Protein AF-A0A850LS34-F1 (afdb_monomer_lite)

pLDDT: mean 79.35, std 14.57, range [42.09, 92.62]

Structure (mmCIF, N/CA/C/O backbone):
data_AF-A0A850LS34-F1
#
_entry.id   AF-A0A850LS34-F1
#
loop_
_atom_site.group_PDB
_atom_site.id
_atom_site.type_symbol
_atom_site.label_atom_id
_atom_site.label_alt_id
_atom_site.label_comp_id
_atom_site.label_asym_id
_atom_site.label_entity_id
_atom_site.label_seq_id
_atom_site.pdbx_PDB_ins_code
_atom_site.Cartn_x
_atom_site.Cartn_y
_atom_site.Cartn_z
_atom_site.occupancy
_atom_site.B_iso_or_equiv
_atom_site.auth_seq_id
_atom_site.auth_comp_id
_atom_site.auth_asym_id
_atom_site.auth_atom_id
_atom_site.pdbx_PDB_model_num
ATOM 1 N N . MET A 1 1 ? -16.924 -28.082 -2.671 1.00 42.09 1 MET A N 1
ATOM 2 C CA . MET A 1 1 ? -16.222 -27.112 -3.538 1.00 42.09 1 MET A CA 1
ATOM 3 C C . MET A 1 1 ? -16.401 -25.764 -2.867 1.00 42.09 1 MET A C 1
ATOM 5 O O . MET A 1 1 ? -17.517 -25.268 -2.849 1.00 42.09 1 MET A O 1
ATOM 9 N N . VAL A 1 2 ? -15.391 -25.264 -2.152 1.00 48.91 2 VAL A N 1
ATOM 10 C CA . VAL A 1 2 ? -15.535 -24.006 -1.405 1.00 48.91 2 VAL A CA 1
ATOM 11 C C . VAL A 1 2 ? -15.501 -22.877 -2.428 1.00 48.91 2 VAL A C 1
ATOM 13 O O . VAL A 1 2 ? -14.456 -22.592 -3.005 1.00 48.91 2 VAL A O 1
ATOM 16 N N . THR A 1 3 ? -16.655 -22.286 -2.721 1.00 47.91 3 THR A N 1
ATOM 17 C CA . THR A 1 3 ? -16.735 -21.054 -3.504 1.00 47.91 3 THR A CA 1
ATOM 18 C C . THR A 1 3 ? -16.230 -19.929 -2.611 1.00 47.91 3 THR A C 1
ATOM 20 O O . THR A 1 3 ? -16.986 -19.378 -1.813 1.00 47.91 3 THR A O 1
ATOM 23 N N . TYR A 1 4 ? -14.931 -19.640 -2.680 1.00 48.47 4 TYR A N 1
ATOM 24 C CA . TYR A 1 4 ? -14.338 -18.463 -2.053 1.00 48.47 4 TYR A CA 1
ATOM 25 C C . TYR A 1 4 ? -14.908 -17.228 -2.754 1.00 48.47 4 TYR A C 1
ATOM 27 O O . TYR A 1 4 ? -14.445 -16.819 -3.813 1.00 48.47 4 TYR A O 1
ATOM 35 N N . THR A 1 5 ? -15.997 -16.702 -2.204 1.00 53.03 5 THR A N 1
ATOM 36 C CA . THR A 1 5 ? -16.700 -15.522 -2.706 1.00 53.03 5 THR A CA 1
ATOM 37 C C . THR A 1 5 ? -15.803 -14.285 -2.641 1.00 53.03 5 THR A C 1
ATOM 39 O O . THR A 1 5 ? -15.149 -14.061 -1.620 1.00 53.03 5 THR A O 1
ATOM 42 N N . ASP A 1 6 ? -15.882 -13.426 -3.662 1.00 54.28 6 ASP A N 1
ATOM 43 C CA . ASP A 1 6 ? -15.373 -12.040 -3.728 1.00 54.28 6 ASP A CA 1
ATOM 44 C C . ASP A 1 6 ? -15.550 -11.208 -2.436 1.00 54.28 6 ASP A C 1
ATOM 46 O O . ASP A 1 6 ? -14.816 -10.249 -2.181 1.00 54.28 6 ASP A O 1
ATOM 50 N N . GLN A 1 7 ? -16.508 -11.585 -1.587 1.00 47.97 7 GLN A N 1
ATOM 51 C CA . GLN A 1 7 ? -16.775 -10.989 -0.280 1.00 47.97 7 GLN A CA 1
ATOM 52 C C . GLN A 1 7 ? -15.578 -11.058 0.695 1.00 47.97 7 GLN A C 1
ATOM 54 O O . GLN A 1 7 ? -15.364 -10.114 1.458 1.00 47.97 7 GLN A O 1
ATOM 59 N N . ASP A 1 8 ? -14.787 -12.137 0.673 1.00 50.22 8 ASP A N 1
ATOM 60 C CA . ASP A 1 8 ? -13.635 -12.314 1.579 1.00 50.22 8 ASP A CA 1
ATOM 61 C C . ASP A 1 8 ? -12.482 -11.363 1.214 1.00 50.22 8 ASP A C 1
ATOM 63 O O . ASP A 1 8 ? -11.855 -10.731 2.069 1.00 50.22 8 ASP A O 1
ATOM 67 N N . ASN A 1 9 ? -12.294 -11.152 -0.090 1.00 50.72 9 ASN A N 1
ATOM 68 C CA . ASN A 1 9 ? -11.276 -10.262 -0.639 1.00 50.72 9 ASN A CA 1
ATOM 69 C C . ASN A 1 9 ? -11.577 -8.788 -0.299 1.00 50.72 9 ASN A C 1
ATOM 71 O O . ASN A 1 9 ? -10.697 -8.024 0.106 1.00 50.72 9 ASN A O 1
ATOM 75 N N . LYS A 1 10 ? -12.860 -8.403 -0.341 1.00 48.06 10 LYS A N 1
ATOM 76 C CA . LYS A 1 10 ? -13.330 -7.065 0.060 1.00 48.06 10 LYS A CA 1
ATOM 77 C C . LYS A 1 10 ? -13.173 -6.802 1.563 1.00 48.06 10 LYS A C 1
ATOM 79 O O . LYS A 1 10 ? -12.907 -5.665 1.956 1.00 48.06 10 LYS A O 1
ATOM 84 N N . ASN A 1 11 ? -13.319 -7.831 2.399 1.00 49.50 11 ASN A N 1
ATOM 85 C CA . ASN A 1 11 ? -13.183 -7.717 3.854 1.00 49.50 11 ASN A CA 1
ATOM 86 C C . ASN A 1 11 ? -11.723 -7.631 4.318 1.00 49.50 11 ASN A C 1
ATOM 88 O O . ASN A 1 11 ? -11.439 -6.875 5.246 1.00 49.50 11 ASN A O 1
ATOM 92 N N . ASN A 1 12 ? -10.790 -8.321 3.657 1.00 53.62 12 ASN A N 1
ATOM 93 C CA . ASN A 1 12 ? -9.360 -8.202 3.973 1.00 53.62 12 ASN A CA 1
ATOM 94 C C . ASN A 1 12 ? -8.803 -6.807 3.654 1.00 53.62 12 ASN A C 1
ATOM 96 O O . ASN A 1 12 ? -8.014 -6.265 4.429 1.00 53.62 12 ASN A O 1
ATOM 100 N N . LYS A 1 13 ? -9.296 -6.166 2.586 1.00 56.31 13 LYS A N 1
ATOM 101 C CA . LYS A 1 13 ? -8.932 -4.786 2.226 1.00 56.31 13 LYS A CA 1
ATOM 102 C C . LYS A 1 13 ? -9.307 -3.766 3.314 1.00 56.31 13 LYS A C 1
ATOM 104 O O . LYS A 1 13 ? -8.610 -2.776 3.496 1.00 56.31 13 LYS A O 1
ATOM 109 N N . ARG A 1 14 ? -10.383 -4.022 4.073 1.00 58.75 14 ARG A N 1
ATOM 110 C CA . ARG A 1 14 ? -10.871 -3.142 5.156 1.00 58.75 14 ARG A CA 1
ATOM 111 C C . ARG A 1 14 ? -10.102 -3.276 6.473 1.00 58.75 14 ARG A C 1
ATOM 113 O O . ARG A 1 14 ? -10.296 -2.444 7.354 1.00 58.75 14 ARG A O 1
ATOM 120 N N . LYS A 1 15 ? -9.270 -4.311 6.624 1.00 71.38 15 LYS A N 1
ATOM 121 C CA . LYS A 1 15 ? -8.490 -4.551 7.849 1.00 71.38 15 LYS A CA 1
ATOM 122 C C . LYS A 1 15 ? -7.047 -4.066 7.762 1.00 71.38 15 LYS A C 1
ATOM 124 O O . LYS A 1 15 ? -6.404 -3.937 8.793 1.00 71.38 15 LYS A O 1
ATOM 129 N N . ALA A 1 16 ? -6.547 -3.756 6.567 1.00 81.56 16 ALA A N 1
ATOM 130 C CA . ALA A 1 16 ? -5.217 -3.187 6.425 1.00 81.56 16 ALA A CA 1
ATOM 131 C C . ALA A 1 16 ? -5.148 -1.813 7.118 1.00 81.56 16 ALA A C 1
ATOM 133 O O . ALA A 1 16 ? -5.971 -0.940 6.845 1.00 81.56 16 ALA A O 1
ATOM 134 N N . LYS A 1 17 ? -4.171 -1.603 8.000 1.00 88.69 17 LYS A N 1
ATOM 135 C CA . LYS A 1 17 ? -3.910 -0.318 8.666 1.00 88.69 17 LYS A CA 1
ATOM 136 C C . LYS A 1 17 ? -2.421 -0.047 8.694 1.00 88.69 17 LYS A C 1
ATOM 138 O O . LYS A 1 17 ? -1.629 -0.959 8.889 1.00 88.69 17 LYS A O 1
ATOM 143 N N . CYS A 1 18 ? -2.024 1.206 8.516 1.00 89.38 18 CYS A N 1
ATOM 144 C CA . CYS A 1 18 ? -0.616 1.558 8.640 1.00 89.38 18 CYS A CA 1
ATOM 145 C C . CYS A 1 18 ? -0.110 1.261 10.067 1.00 89.38 18 CYS A C 1
ATOM 147 O O . CYS A 1 18 ? -0.726 1.737 11.015 1.00 89.38 18 CYS A O 1
ATOM 149 N N . PRO A 1 19 ? 1.019 0.555 10.256 1.00 89.00 19 PRO A N 1
ATOM 150 C CA . PRO A 1 19 ? 1.552 0.278 11.595 1.00 89.00 19 PRO A CA 1
ATOM 151 C C . PRO A 1 19 ? 2.033 1.535 12.339 1.00 89.00 19 PRO A C 1
ATOM 153 O O . PRO A 1 19 ? 2.189 1.495 13.554 1.00 89.00 19 PRO A O 1
ATOM 156 N N . TYR A 1 20 ? 2.258 2.644 11.626 1.00 89.88 20 TYR A N 1
ATOM 157 C CA . TYR A 1 20 ? 2.745 3.898 12.204 1.00 89.88 20 TYR A CA 1
ATOM 158 C C . TYR A 1 20 ? 1.608 4.837 12.614 1.00 89.88 20 TYR A C 1
ATOM 160 O O . TYR A 1 20 ? 1.560 5.295 13.749 1.00 89.88 20 TYR A O 1
ATOM 168 N N . CYS A 1 21 ? 0.674 5.123 11.701 1.00 91.25 21 CYS A N 1
ATOM 169 C CA . CYS A 1 21 ? -0.415 6.077 11.948 1.00 91.25 21 CYS A CA 1
ATOM 170 C C . CYS A 1 21 ? -1.783 5.421 12.188 1.00 91.25 21 CYS A C 1
ATOM 172 O O . CYS A 1 21 ? -2.765 6.124 12.423 1.00 91.25 21 CYS A O 1
ATOM 174 N N . LEU A 1 22 ? -1.868 4.087 12.095 1.00 87.44 22 LEU A N 1
ATOM 175 C CA . LEU A 1 22 ? -3.086 3.273 12.240 1.00 87.44 22 LEU A CA 1
ATOM 176 C C . LEU A 1 22 ? -4.228 3.642 11.280 1.00 87.44 22 LEU A C 1
ATOM 178 O O . LEU A 1 22 ? -5.334 3.114 11.400 1.00 87.44 22 LEU A O 1
ATOM 182 N N . GLN A 1 23 ? -3.960 4.502 10.295 1.00 86.75 23 GLN A N 1
ATOM 183 C CA . GLN A 1 23 ? -4.937 4.886 9.290 1.00 86.75 23 GLN A CA 1
ATOM 184 C C . GLN A 1 23 ? -5.103 3.774 8.249 1.00 86.75 23 GLN A C 1
ATOM 186 O O . GLN A 1 23 ? -4.107 3.156 7.842 1.00 86.75 23 GLN A O 1
ATOM 191 N N . PRO A 1 24 ? -6.341 3.524 7.789 1.00 83.62 24 PRO A N 1
ATOM 192 C CA . PRO A 1 24 ? -6.576 2.625 6.675 1.00 83.62 24 PRO A CA 1
ATOM 193 C C . PRO A 1 24 ? -5.926 3.195 5.403 1.00 83.62 24 PRO A C 1
ATOM 195 O O . PRO A 1 24 ? -5.946 4.413 5.186 1.00 83.62 24 PRO A O 1
ATOM 198 N N . PRO A 1 25 ? -5.325 2.347 4.555 1.00 83.94 25 PRO A N 1
ATOM 199 C CA . PRO A 1 25 ? -4.803 2.793 3.279 1.00 83.94 25 PRO A CA 1
ATOM 200 C C . PRO A 1 25 ? -5.954 3.275 2.380 1.00 83.94 25 PRO A C 1
ATOM 202 O O . PRO A 1 25 ? -7.053 2.710 2.427 1.00 83.94 25 PRO A O 1
ATOM 205 N N . PRO A 1 26 ? -5.725 4.309 1.552 1.00 82.62 26 PRO A N 1
ATOM 206 C CA . PRO A 1 26 ? -6.724 4.751 0.593 1.00 82.62 26 PRO A CA 1
ATOM 207 C C . PRO A 1 26 ? -6.992 3.643 -0.427 1.00 82.62 26 PRO A C 1
ATOM 209 O O . PRO A 1 26 ? -6.072 2.988 -0.919 1.00 82.62 26 PRO A O 1
ATOM 212 N N . VAL A 1 27 ? -8.267 3.443 -0.751 1.00 80.31 27 VAL A N 1
ATOM 213 C CA . VAL A 1 27 ? -8.679 2.486 -1.781 1.00 80.31 27 VAL A CA 1
ATOM 214 C C . VAL A 1 27 ? -8.378 3.080 -3.155 1.00 80.31 27 VAL A C 1
ATOM 216 O O . VAL A 1 27 ? -8.686 4.246 -3.402 1.00 80.31 27 VAL A O 1
ATOM 219 N N . GLY A 1 28 ? -7.812 2.276 -4.055 1.00 81.38 28 GLY A N 1
ATOM 220 C CA . GLY A 1 28 ? -7.567 2.652 -5.446 1.00 81.38 28 GLY A CA 1
ATOM 221 C C . GLY A 1 28 ? -6.090 2.668 -5.832 1.00 81.38 28 GLY A C 1
ATOM 222 O O . GLY A 1 28 ? -5.207 2.336 -5.039 1.00 81.38 28 GLY A O 1
ATOM 223 N N . SER A 1 29 ? -5.836 3.061 -7.080 1.00 83.88 29 SER A N 1
ATOM 224 C CA . SER A 1 29 ? -4.520 3.046 -7.730 1.00 83.88 29 SER A CA 1
ATOM 225 C C . SER A 1 29 ? -3.593 4.172 -7.260 1.00 83.88 29 SER A C 1
ATOM 227 O O . SER A 1 29 ? -3.123 4.976 -8.060 1.00 83.88 29 SER A O 1
ATOM 229 N N . ASN A 1 30 ? -3.351 4.248 -5.951 1.00 87.75 30 ASN A N 1
ATOM 230 C CA . ASN A 1 30 ? -2.526 5.284 -5.326 1.00 87.75 30 ASN A CA 1
ATOM 231 C C . ASN A 1 30 ? -1.023 4.979 -5.382 1.00 87.75 30 ASN A C 1
ATOM 233 O O . ASN A 1 30 ? -0.213 5.855 -5.090 1.00 87.75 30 ASN A O 1
ATOM 237 N N . TRP A 1 31 ? -0.640 3.753 -5.744 1.00 89.81 31 TRP A N 1
ATOM 238 C CA . TRP A 1 31 ? 0.757 3.351 -5.867 1.00 89.81 31 TRP A CA 1
ATOM 239 C C . TRP A 1 31 ? 1.110 3.161 -7.331 1.00 89.81 31 TRP A C 1
ATOM 241 O O . TRP A 1 31 ? 0.356 2.562 -8.092 1.00 89.81 31 TRP A O 1
ATOM 251 N N . SER A 1 32 ? 2.272 3.658 -7.727 1.00 89.31 32 SER A N 1
ATOM 252 C CA . SER A 1 32 ? 2.835 3.436 -9.052 1.00 89.31 32 SER A CA 1
ATOM 253 C C . SER A 1 32 ? 3.843 2.299 -9.016 1.00 89.31 32 SER A C 1
ATOM 255 O O . SER A 1 32 ? 4.594 2.131 -8.054 1.00 89.31 32 SER A O 1
ATOM 257 N N . CYS A 1 33 ? 3.904 1.529 -10.101 1.00 89.44 33 CYS A N 1
ATOM 258 C CA . CYS A 1 33 ? 4.988 0.586 -10.326 1.00 89.44 33 CYS A CA 1
ATOM 259 C C . CYS A 1 33 ? 6.253 1.360 -10.710 1.00 89.44 33 CYS A C 1
ATOM 261 O O . CYS A 1 33 ? 6.629 1.428 -11.879 1.00 89.44 33 CYS A O 1
ATOM 263 N N . SER A 1 34 ? 6.896 1.937 -9.707 1.00 81.81 34 SER A N 1
ATOM 264 C CA . SER A 1 34 ? 8.185 2.611 -9.781 1.00 81.81 34 SER A CA 1
ATOM 265 C C . SER A 1 34 ? 9.035 2.057 -8.650 1.00 81.81 34 SER A C 1
ATOM 267 O O . SER A 1 34 ? 8.641 2.160 -7.488 1.00 81.81 34 SER A O 1
ATOM 269 N N . ASP A 1 35 ? 10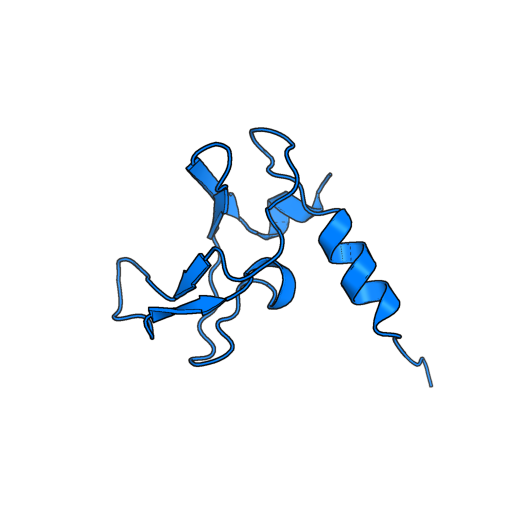.160 1.433 -8.977 1.00 69.38 35 ASP A N 1
ATOM 270 C CA . ASP A 1 35 ? 11.155 1.091 -7.968 1.00 69.38 35 ASP A CA 1
ATOM 271 C C . ASP A 1 35 ? 12.441 1.884 -8.215 1.00 69.38 35 ASP A C 1
ATOM 273 O O . ASP A 1 35 ? 12.615 2.507 -9.262 1.00 69.38 35 ASP A O 1
ATOM 277 N N . PHE A 1 36 ? 13.299 1.916 -7.199 1.00 64.94 36 PHE A N 1
ATOM 278 C CA . PHE A 1 36 ? 14.536 2.692 -7.213 1.00 64.94 36 PHE A CA 1
ATOM 279 C C . PHE A 1 36 ? 15.685 2.005 -7.975 1.00 64.94 36 PHE A C 1
ATOM 281 O O . PHE A 1 36 ? 16.687 2.649 -8.263 1.00 64.94 36 PHE A O 1
ATOM 288 N N . GLU A 1 37 ? 15.549 0.722 -8.310 1.00 64.38 37 GLU A N 1
ATOM 289 C CA . GLU A 1 37 ? 16.610 -0.161 -8.824 1.00 64.38 37 GLU A CA 1
ATOM 290 C C . GLU A 1 37 ? 16.387 -0.579 -10.295 1.00 64.38 37 GLU A C 1
ATOM 292 O O . GLU A 1 37 ? 17.259 -1.152 -10.946 1.00 64.38 37 GLU A O 1
ATOM 297 N N . SER A 1 38 ? 15.199 -0.351 -10.843 1.00 67.19 38 SER A N 1
ATOM 298 C CA . SER A 1 38 ? 14.709 -0.922 -12.088 1.00 67.19 38 SER A CA 1
ATOM 299 C C . SER A 1 38 ? 13.605 -0.042 -12.665 1.00 67.19 38 SER A C 1
ATOM 301 O O . SER A 1 38 ? 12.763 0.499 -11.948 1.00 67.19 38 SER A O 1
ATOM 303 N N . PHE A 1 39 ? 13.570 0.071 -13.993 1.00 73.06 39 PHE A N 1
ATOM 304 C CA . PHE A 1 39 ? 12.517 0.798 -14.696 1.00 73.06 39 PHE A CA 1
ATOM 305 C C . PHE A 1 39 ? 11.193 0.035 -14.541 1.00 73.06 39 PHE A C 1
ATOM 307 O O . PHE A 1 39 ? 10.874 -0.877 -15.307 1.00 73.06 39 PHE A O 1
ATOM 314 N N . GLY A 1 40 ? 10.453 0.341 -13.475 1.00 78.56 40 GLY A N 1
ATOM 315 C CA . GLY A 1 40 ? 9.104 -0.169 -13.269 1.00 78.56 40 GLY A CA 1
ATOM 316 C C . GLY A 1 40 ? 8.196 0.244 -14.430 1.00 78.56 40 GLY A C 1
ATOM 317 O O . GLY A 1 40 ? 8.453 1.228 -15.118 1.00 78.56 40 GLY A O 1
ATOM 318 N N . CYS A 1 41 ? 7.114 -0.500 -14.669 1.00 87.88 41 CYS A N 1
ATOM 319 C CA . CYS A 1 41 ? 6.230 -0.233 -15.809 1.00 87.88 41 CYS A CA 1
ATOM 320 C C . CYS A 1 41 ? 5.422 1.074 -15.680 1.00 87.88 41 CYS A C 1
ATOM 322 O O . CYS A 1 41 ? 4.652 1.400 -16.578 1.00 87.88 41 CYS A O 1
ATOM 324 N N . GLY A 1 42 ? 5.532 1.796 -14.559 1.00 86.62 42 GLY A N 1
ATOM 325 C CA . GLY A 1 42 ? 4.866 3.079 -14.327 1.00 86.62 42 GLY A CA 1
ATOM 326 C C . GLY A 1 42 ? 3.352 2.989 -14.125 1.00 86.62 42 GLY A C 1
ATOM 327 O O . GLY A 1 42 ? 2.722 3.994 -13.820 1.00 86.62 42 GLY A O 1
ATOM 328 N N . CYS A 1 43 ? 2.749 1.803 -14.259 1.00 88.69 43 CYS A N 1
ATOM 329 C CA . CYS A 1 43 ? 1.314 1.633 -14.060 1.00 88.69 43 CYS A CA 1
ATOM 330 C C . CYS A 1 43 ? 0.925 1.937 -12.614 1.00 88.69 43 CYS A C 1
ATOM 332 O O . CYS A 1 43 ? 1.563 1.441 -11.685 1.00 88.69 43 CYS A O 1
ATOM 334 N N . SER A 1 44 ? -0.158 2.686 -12.437 1.00 89.62 44 SER A N 1
ATOM 335 C CA . SER A 1 44 ? -0.781 2.894 -11.134 1.00 89.62 44 SER A CA 1
ATOM 336 C C . SER A 1 44 ? -1.673 1.706 -10.783 1.00 89.62 44 SER A C 1
ATOM 338 O O . SER A 1 44 ? -2.516 1.299 -11.584 1.00 89.62 44 SER A O 1
ATOM 340 N N . PHE A 1 45 ? -1.513 1.148 -9.591 1.00 88.56 45 PHE A N 1
ATOM 341 C CA . PHE A 1 45 ? -2.269 -0.003 -9.115 1.00 88.56 45 PHE A CA 1
ATOM 342 C C . PHE A 1 45 ? -2.521 0.084 -7.608 1.00 88.56 45 PHE A C 1
ATOM 344 O O . PHE A 1 45 ? -1.885 0.848 -6.879 1.00 88.56 45 PHE A O 1
ATOM 351 N N . ASP A 1 46 ? -3.499 -0.685 -7.142 1.00 88.50 46 ASP A N 1
ATOM 352 C CA . ASP A 1 46 ? -3.781 -0.820 -5.720 1.00 88.50 46 ASP A CA 1
ATOM 353 C C . ASP A 1 46 ? -2.917 -1.953 -5.149 1.00 88.50 46 ASP A C 1
ATOM 355 O O . ASP A 1 46 ? -3.114 -3.142 -5.437 1.00 88.50 46 ASP A O 1
ATOM 359 N N . THR A 1 47 ? -1.921 -1.580 -4.349 1.00 87.81 47 THR A N 1
ATOM 360 C CA . THR A 1 47 ? -0.998 -2.525 -3.715 1.00 87.81 47 THR A CA 1
ATOM 361 C C . THR A 1 47 ? -1.739 -3.495 -2.791 1.00 87.81 47 THR A C 1
ATOM 363 O O . THR A 1 47 ? -1.371 -4.664 -2.705 1.00 87.81 47 THR A O 1
ATOM 366 N N . PHE A 1 48 ? -2.809 -3.073 -2.122 1.00 86.44 48 PHE A N 1
ATOM 367 C CA . PHE A 1 48 ? -3.544 -3.945 -1.203 1.00 86.44 48 PHE A CA 1
ATOM 368 C C . PHE A 1 48 ? -4.441 -4.931 -1.949 1.00 86.44 48 PHE A C 1
ATOM 370 O O . PHE A 1 48 ? -4.532 -6.090 -1.554 1.00 86.44 48 PHE A O 1
ATOM 377 N N . GLU A 1 49 ? -5.038 -4.510 -3.064 1.00 84.50 49 GLU A N 1
ATOM 378 C CA . GLU A 1 49 ? -5.826 -5.393 -3.936 1.00 84.50 49 GLU A CA 1
ATOM 379 C C . GLU A 1 49 ? -4.986 -6.511 -4.550 1.00 84.50 49 GLU A C 1
ATOM 381 O O . GLU A 1 49 ? -5.370 -7.678 -4.567 1.00 84.50 49 GLU A O 1
ATOM 386 N N . THR A 1 50 ? -3.808 -6.143 -5.034 1.00 86.50 50 THR A N 1
ATOM 387 C CA . THR A 1 50 ? -2.928 -7.035 -5.787 1.00 86.50 50 THR A CA 1
ATOM 388 C C . THR A 1 50 ? -1.898 -7.742 -4.908 1.00 86.50 50 THR A C 1
ATOM 390 O O . THR A 1 50 ? -1.024 -8.443 -5.414 1.00 86.50 50 THR A O 1
ATOM 393 N N . LYS A 1 51 ? -1.976 -7.574 -3.579 1.00 85.56 51 LYS A N 1
ATOM 394 C CA . LYS A 1 51 ? -1.006 -8.108 -2.603 1.00 85.56 51 LYS A CA 1
ATOM 395 C C . LYS A 1 51 ? 0.439 -7.702 -2.922 1.00 85.56 51 LYS A C 1
ATOM 397 O O . LYS A 1 51 ? 1.364 -8.509 -2.818 1.00 85.56 51 LYS A O 1
ATOM 402 N N . ALA A 1 52 ? 0.607 -6.440 -3.297 1.00 87.88 52 ALA A N 1
ATOM 403 C CA . ALA A 1 52 ? 1.850 -5.815 -3.716 1.00 87.88 52 ALA A CA 1
ATOM 404 C C . ALA A 1 52 ? 2.450 -6.418 -4.984 1.00 87.88 52 ALA A C 1
ATOM 406 O O . ALA A 1 52 ? 3.665 -6.414 -5.137 1.00 87.88 52 ALA A O 1
ATOM 407 N N . ILE A 1 53 ? 1.628 -6.932 -5.896 1.00 89.56 53 ILE A N 1
ATOM 408 C CA . ILE A 1 53 ? 2.086 -7.474 -7.175 1.00 89.56 53 ILE A CA 1
ATOM 409 C C . ILE A 1 53 ? 1.567 -6.578 -8.291 1.00 89.56 53 ILE A C 1
ATOM 411 O O . ILE A 1 53 ? 0.366 -6.427 -8.470 1.00 89.56 53 ILE A O 1
ATOM 415 N N . CYS A 1 54 ? 2.460 -5.994 -9.082 1.00 90.50 54 CYS A N 1
ATOM 416 C CA . CYS A 1 54 ? 2.034 -5.211 -10.230 1.00 90.50 54 CYS A CA 1
ATOM 417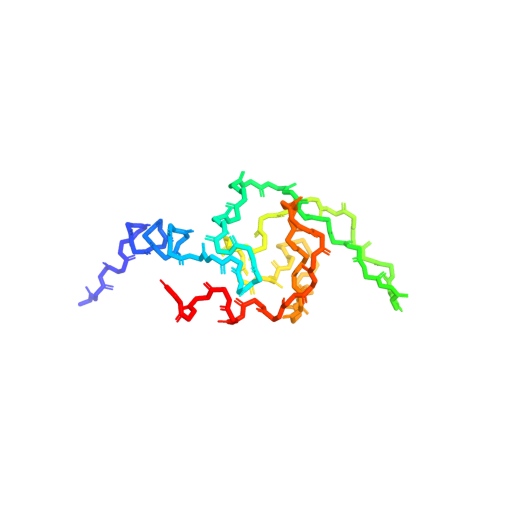 C C . CYS A 1 54 ? 1.277 -6.118 -11.222 1.00 90.50 54 CYS A C 1
ATOM 419 O O . CYS A 1 54 ? 1.858 -7.095 -11.696 1.00 90.50 54 CYS A O 1
ATOM 421 N N . PRO A 1 55 ? 0.028 -5.798 -11.601 1.00 87.94 55 PRO A N 1
ATOM 422 C CA . PRO A 1 55 ? -0.751 -6.630 -12.518 1.00 87.94 55 PRO A CA 1
ATOM 423 C C . PRO A 1 55 ? -0.238 -6.572 -13.964 1.00 87.94 55 PRO A C 1
ATOM 425 O O . PRO A 1 55 ? -0.580 -7.430 -14.768 1.00 87.94 55 PRO A O 1
ATOM 428 N N . ASN A 1 56 ? 0.574 -5.566 -14.305 1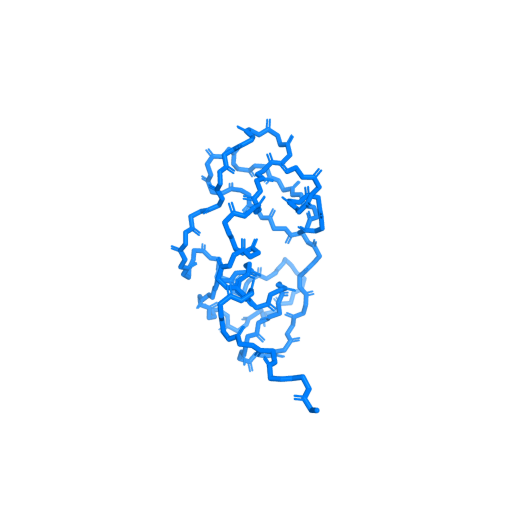.00 88.44 56 ASN A N 1
ATOM 429 C CA . ASN A 1 56 ? 1.088 -5.372 -15.658 1.00 88.44 56 ASN A CA 1
ATOM 430 C C . ASN A 1 56 ? 2.415 -6.118 -15.883 1.00 88.44 56 ASN A C 1
ATOM 432 O O . ASN A 1 56 ? 2.553 -6.861 -16.847 1.00 88.44 56 ASN A O 1
ATOM 436 N N . CYS A 1 57 ? 3.375 -5.970 -14.963 1.00 89.25 57 CYS A N 1
ATOM 437 C CA . CYS A 1 57 ? 4.703 -6.584 -15.090 1.00 89.25 57 CYS A CA 1
ATOM 438 C C . CYS A 1 57 ? 4.966 -7.750 -14.120 1.00 89.25 57 CYS A C 1
ATOM 440 O O . CYS A 1 57 ? 6.031 -8.357 -14.174 1.00 89.25 57 CYS A O 1
ATOM 442 N N . GLY A 1 58 ? 4.044 -8.050 -13.199 1.00 86.44 58 GLY A N 1
ATOM 443 C CA . GLY A 1 58 ? 4.188 -9.130 -12.214 1.00 86.44 58 GLY A CA 1
ATOM 444 C C . GLY A 1 58 ? 5.174 -8.844 -11.075 1.00 86.44 58 GLY A C 1
ATOM 445 O O . GLY A 1 58 ? 5.447 -9.726 -10.261 1.00 86.44 58 GLY A O 1
ATOM 446 N N . ARG A 1 59 ? 5.730 -7.629 -10.988 1.00 87.69 59 ARG A N 1
ATOM 447 C CA . ARG A 1 59 ? 6.726 -7.277 -9.964 1.00 87.69 59 ARG A CA 1
ATOM 448 C C . ARG A 1 59 ? 6.106 -7.265 -8.570 1.00 87.69 59 ARG A C 1
ATOM 450 O O . ARG A 1 59 ? 5.091 -6.610 -8.356 1.00 87.69 59 ARG A O 1
ATOM 457 N N . LYS A 1 60 ? 6.752 -7.942 -7.616 1.00 88.12 60 LYS A N 1
ATOM 458 C CA . LYS A 1 60 ? 6.326 -7.983 -6.214 1.00 88.12 60 LYS A CA 1
ATOM 459 C C . LYS A 1 60 ? 7.086 -6.963 -5.367 1.00 88.12 60 LYS A C 1
ATOM 461 O O . LYS A 1 60 ? 8.303 -7.057 -5.220 1.00 88.12 60 LYS A O 1
ATOM 466 N N . PHE A 1 61 ? 6.360 -6.044 -4.752 1.00 87.19 61 PHE A N 1
ATOM 467 C CA . PHE A 1 61 ? 6.870 -5.080 -3.789 1.00 87.19 61 PHE A CA 1
ATOM 468 C C . PHE A 1 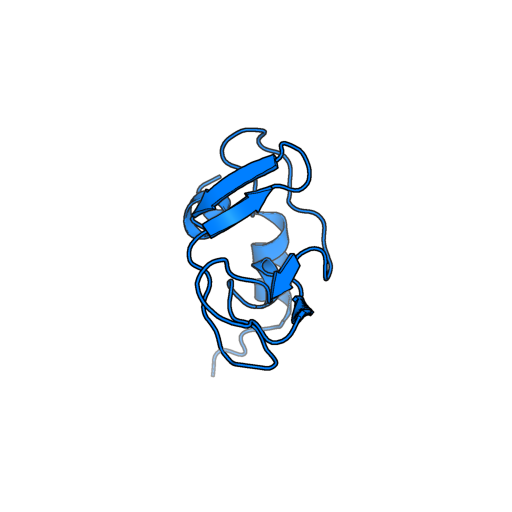61 ? 6.764 -5.664 -2.379 1.00 87.19 61 PHE A C 1
ATOM 470 O O . PHE A 1 61 ? 5.754 -6.248 -1.996 1.00 87.19 61 PHE A O 1
ATOM 477 N N . ARG A 1 62 ? 7.835 -5.547 -1.592 1.00 87.31 62 ARG A N 1
ATOM 478 C CA . ARG A 1 62 ? 7.818 -5.970 -0.180 1.00 87.31 62 ARG A CA 1
ATOM 479 C C . ARG A 1 62 ? 7.368 -4.847 0.743 1.00 87.31 62 ARG A C 1
ATOM 481 O O . ARG A 1 62 ? 6.681 -5.104 1.725 1.00 87.31 62 ARG A O 1
ATOM 488 N N . LEU A 1 63 ? 7.743 -3.620 0.401 1.00 88.69 63 LEU A N 1
ATOM 489 C CA . LEU A 1 63 ? 7.435 -2.412 1.147 1.00 88.69 63 LEU A CA 1
ATOM 490 C C . LEU A 1 63 ? 6.357 -1.627 0.405 1.00 88.69 63 LEU A C 1
ATOM 492 O O . LEU A 1 63 ? 6.399 -1.538 -0.821 1.00 88.69 63 LEU A O 1
ATOM 496 N N . THR A 1 64 ? 5.426 -1.040 1.151 1.00 90.19 64 THR A N 1
ATOM 497 C CA . THR A 1 64 ? 4.480 -0.061 0.621 1.00 90.19 64 THR A CA 1
ATOM 498 C C . THR A 1 64 ? 4.528 1.201 1.465 1.00 90.19 64 THR A C 1
ATOM 500 O O . THR A 1 64 ? 4.559 1.151 2.701 1.00 90.19 64 THR A O 1
ATOM 503 N N . GLN A 1 65 ? 4.523 2.338 0.779 1.00 90.50 65 GLN A N 1
ATOM 504 C CA . GLN A 1 65 ? 4.460 3.640 1.416 1.00 90.50 65 GLN A CA 1
ATOM 505 C C . GLN A 1 65 ? 3.033 3.943 1.873 1.00 90.50 65 GLN A C 1
ATOM 507 O O . GLN A 1 65 ? 2.072 3.733 1.125 1.00 90.50 65 GLN A O 1
ATOM 512 N N . CYS A 1 66 ? 2.890 4.466 3.085 1.00 91.19 66 CYS A N 1
ATOM 513 C CA . CYS A 1 66 ? 1.634 5.029 3.546 1.00 91.19 66 CYS A CA 1
ATOM 514 C C . CYS A 1 66 ? 1.423 6.411 2.922 1.00 91.19 66 CYS A C 1
ATOM 516 O O . CYS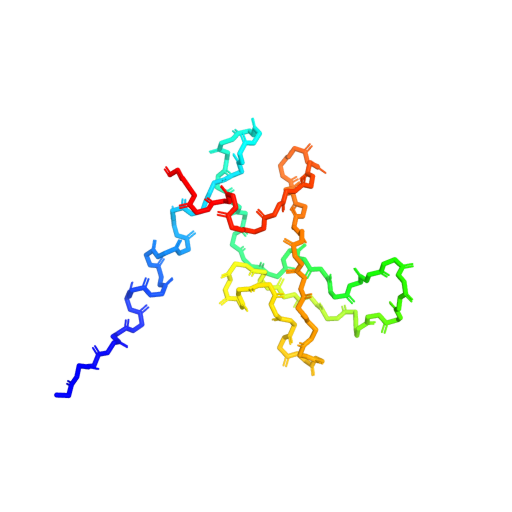 A 1 66 ? 2.230 7.309 3.127 1.00 91.19 66 CYS A O 1
ATOM 518 N N . ILE A 1 67 ? 0.304 6.616 2.229 1.00 88.44 67 ILE A N 1
ATOM 519 C CA . ILE A 1 67 ? -0.037 7.922 1.641 1.00 88.44 67 ILE A CA 1
ATOM 520 C C . ILE A 1 67 ? -0.377 8.968 2.719 1.00 88.44 67 ILE A C 1
ATOM 522 O O . ILE A 1 67 ? -0.178 10.156 2.503 1.00 88.44 67 ILE A O 1
ATOM 526 N N . ASN A 1 68 ? -0.850 8.537 3.897 1.00 88.81 68 ASN A N 1
ATOM 527 C CA . ASN A 1 68 ? -1.229 9.452 4.977 1.00 88.81 68 ASN A CA 1
ATOM 528 C C . ASN A 1 68 ? -0.018 10.009 5.741 1.00 88.81 68 ASN A C 1
ATOM 530 O O . ASN A 1 68 ? 0.030 11.201 6.016 1.00 88.81 68 ASN A O 1
ATOM 534 N N . CYS A 1 69 ? 0.942 9.155 6.117 1.00 91.94 69 CYS A N 1
ATOM 535 C CA . CYS A 1 69 ? 2.093 9.565 6.935 1.00 91.94 69 CYS A CA 1
ATOM 536 C C . CYS A 1 69 ? 3.442 9.509 6.208 1.00 91.94 69 CYS A C 1
ATOM 538 O O . CYS A 1 69 ? 4.448 9.890 6.791 1.00 91.94 69 CYS A O 1
ATOM 540 N N . GLY A 1 70 ? 3.493 9.017 4.968 1.00 90.50 70 GLY A N 1
ATOM 541 C CA . GLY A 1 70 ? 4.720 8.915 4.170 1.00 90.50 70 GLY A CA 1
ATOM 542 C C . GLY A 1 70 ? 5.661 7.768 4.555 1.00 90.50 70 GLY A C 1
ATOM 543 O O . GLY A 1 70 ? 6.581 7.477 3.791 1.00 90.50 70 GLY A O 1
ATOM 544 N N . GLU A 1 71 ? 5.421 7.095 5.684 1.00 92.62 71 GLU A N 1
ATOM 545 C CA . GLU A 1 71 ? 6.268 6.004 6.177 1.00 92.62 71 GLU A CA 1
ATOM 546 C C . GLU A 1 71 ? 6.176 4.751 5.303 1.00 92.62 71 GLU A C 1
ATOM 548 O O . GLU A 1 71 ? 5.103 4.354 4.835 1.00 92.62 71 GLU A O 1
ATOM 553 N N . TRP A 1 72 ? 7.314 4.085 5.134 1.00 89.94 72 TRP A N 1
ATOM 554 C CA . TRP A 1 72 ? 7.416 2.822 4.414 1.00 89.94 72 TRP A CA 1
ATOM 555 C C . TRP A 1 72 ? 7.324 1.657 5.390 1.00 89.94 72 TRP A C 1
ATOM 557 O O . TRP A 1 72 ? 8.049 1.596 6.378 1.00 89.94 72 TRP A O 1
ATOM 567 N N . SER A 1 73 ? 6.453 0.693 5.105 1.00 90.19 73 S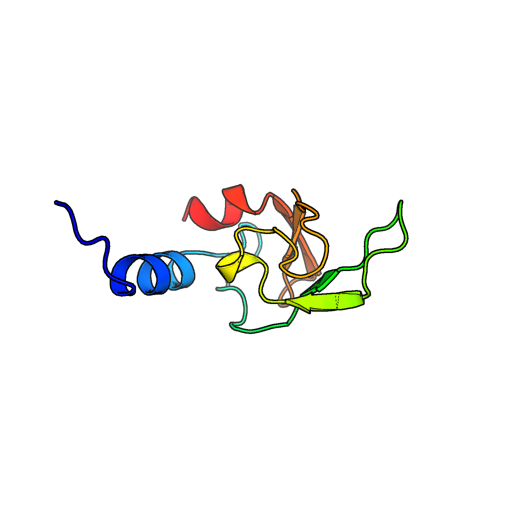ER A N 1
ATOM 568 C CA . SER A 1 73 ? 6.364 -0.529 5.906 1.00 90.19 73 SER A CA 1
ATOM 569 C C . SER A 1 73 ? 6.140 -1.755 5.032 1.00 90.19 73 SER A C 1
ATOM 571 O O . SER A 1 73 ? 5.552 -1.626 3.952 1.00 90.19 73 SER A O 1
ATOM 573 N N . PRO A 1 74 ? 6.557 -2.955 5.476 1.00 90.38 74 PRO A N 1
ATOM 574 C CA . PRO A 1 74 ? 6.184 -4.196 4.820 1.00 90.38 74 PRO A CA 1
ATOM 575 C C . PRO A 1 74 ? 4.670 -4.309 4.681 1.00 90.38 74 PRO A C 1
ATOM 577 O O . PRO A 1 74 ? 3.951 -4.053 5.647 1.00 90.38 74 PRO A O 1
ATOM 580 N N . ILE A 1 75 ? 4.175 -4.736 3.515 1.00 87.44 75 ILE A N 1
ATOM 581 C CA . ILE A 1 75 ? 2.724 -4.888 3.309 1.00 87.44 75 ILE A CA 1
ATOM 582 C C . ILE A 1 75 ? 2.097 -5.841 4.344 1.00 87.44 75 ILE A C 1
ATOM 584 O O . ILE A 1 75 ? 0.981 -5.621 4.802 1.00 87.44 75 ILE A O 1
ATOM 588 N N . GLU A 1 76 ? 2.839 -6.857 4.784 1.00 86.19 76 GLU A N 1
ATOM 589 C CA . GLU A 1 76 ? 2.407 -7.806 5.815 1.00 86.19 76 GLU A CA 1
ATOM 590 C C . GLU A 1 76 ? 2.118 -7.135 7.163 1.00 86.19 76 GLU A C 1
ATOM 592 O O . GLU A 1 76 ? 1.193 -7.552 7.859 1.00 86.19 76 GLU A O 1
ATOM 597 N N . ASN A 1 77 ? 2.846 -6.070 7.521 1.00 88.94 77 ASN A N 1
ATOM 598 C CA . ASN A 1 77 ? 2.602 -5.341 8.767 1.00 88.94 77 ASN A CA 1
ATOM 599 C C . ASN A 1 77 ? 1.257 -4.617 8.759 1.00 88.94 77 ASN A C 1
ATOM 601 O O . ASN A 1 77 ? 0.698 -4.386 9.828 1.00 88.94 77 ASN A O 1
ATOM 605 N N . TYR A 1 78 ? 0.712 -4.303 7.581 1.00 86.19 78 TYR A N 1
ATOM 606 C CA . TYR A 1 78 ? -0.588 -3.650 7.505 1.00 86.19 78 TYR A CA 1
ATOM 607 C C . TYR A 1 78 ? -1.733 -4.572 7.934 1.00 86.19 78 TYR A C 1
ATOM 609 O O . TYR A 1 78 ? -2.750 -4.083 8.411 1.00 86.19 78 TYR A O 1
ATOM 617 N N . TYR A 1 79 ? -1.575 -5.891 7.801 1.00 83.94 79 TYR A N 1
ATOM 618 C CA . TYR A 1 79 ? -2.607 -6.880 8.142 1.00 83.94 79 TYR A CA 1
ATOM 619 C C . TYR A 1 79 ? -2.520 -7.399 9.585 1.00 83.94 79 TYR A C 1
ATOM 621 O O . TYR A 1 79 ? -3.250 -8.318 9.948 1.00 83.94 79 TYR A O 1
ATOM 629 N N . ARG A 1 80 ? -1.618 -6.855 10.411 1.00 79.81 80 ARG A N 1
ATOM 630 C CA . ARG A 1 80 ? -1.413 -7.299 11.801 1.00 79.81 80 ARG A CA 1
ATOM 631 C C . ARG A 1 80 ? -2.332 -6.613 12.834 1.00 79.81 80 ARG A C 1
ATOM 633 O O . ARG A 1 80 ? -2.165 -6.878 14.021 1.00 79.81 80 ARG A O 1
ATOM 640 N N . TYR A 1 81 ? -3.274 -5.764 12.407 1.00 63.53 81 TYR A N 1
ATOM 641 C CA . TYR A 1 81 ? -4.115 -4.886 13.251 1.00 63.53 81 TYR A CA 1
ATOM 642 C C . TYR A 1 81 ? -5.607 -4.943 12.873 1.00 63.53 81 TYR A C 1
ATOM 644 O O . TYR A 1 81 ? -6.429 -4.275 13.555 1.00 63.53 81 TYR A O 1
#

Sequence (81 aa):
MVTYTDQDNKNNKRKAKCPYCLQPPPVGSNWSCSDFESFGCGCSFDTFETKAICPNCGRKFRLTQCINCGEWSPIENYYRY

Foldseek 3Di:
DDPPDPVVLVVLLVQFADPPPRHRADPFQPDFQDDPPDRGPRDGTDCSSVVQADPPPRDRDQWDAGPVPRDIDGSVSRNPD

Radius of gyration: 13.17 Å; chains: 1; bounding box: 33×37×29 Å

Secondary structure (DSSP, 8-state):
-----HHHHHHHHTT---TTT-PPPPSSS-EES--SSS-----EE-TTTTTTB-TTT-PBPSEEE-TTT--EEEHHHHTT-